Protein AF-A0A359E4M6-F1 (afdb_monomer)

Structure (mmCIF, N/CA/C/O backbone):
data_AF-A0A359E4M6-F1
#
_entry.id   AF-A0A359E4M6-F1
#
loop_
_atom_site.group_PDB
_atom_site.id
_atom_site.type_symbol
_atom_site.label_atom_id
_atom_site.label_alt_id
_atom_site.label_comp_id
_atom_site.label_asym_id
_atom_site.label_entity_id
_atom_site.label_seq_id
_atom_site.pdbx_PDB_ins_code
_atom_site.Cartn_x
_atom_site.Cartn_y
_atom_site.Cartn_z
_atom_site.occupancy
_atom_site.B_iso_or_equiv
_atom_site.auth_seq_id
_atom_site.auth_comp_id
_atom_site.auth_asym_id
_atom_site.auth_atom_id
_atom_site.pdbx_PDB_model_num
ATOM 1 N N . MET A 1 1 ? -25.725 1.475 -16.058 1.00 58.62 1 MET A N 1
ATOM 2 C CA . MET A 1 1 ? -24.749 1.887 -15.027 1.00 58.62 1 MET A CA 1
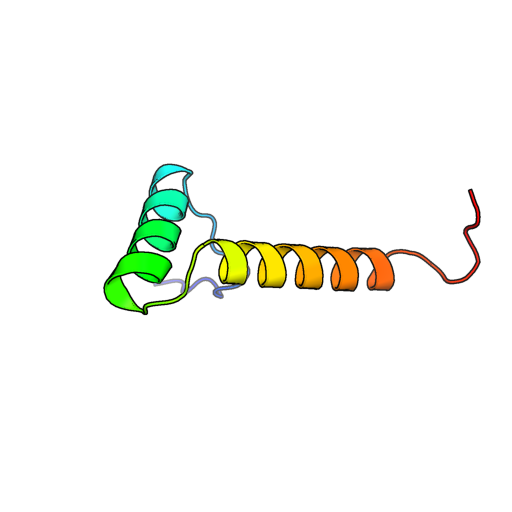ATOM 3 C C . MET A 1 1 ? -23.425 1.231 -15.377 1.00 58.62 1 MET A C 1
ATOM 5 O O . MET A 1 1 ? -23.353 0.010 -15.351 1.00 58.62 1 MET A O 1
ATOM 9 N N . ILE A 1 2 ? -22.438 2.001 -15.834 1.00 72.00 2 ILE A N 1
ATOM 10 C CA . ILE A 1 2 ? -21.134 1.452 -16.231 1.00 72.00 2 ILE A CA 1
ATOM 11 C C . ILE A 1 2 ? -20.397 1.058 -14.945 1.00 72.00 2 ILE A C 1
ATOM 13 O O . ILE A 1 2 ? -20.197 1.904 -14.078 1.00 72.00 2 ILE A O 1
ATOM 17 N N . ARG A 1 3 ? -20.049 -0.224 -14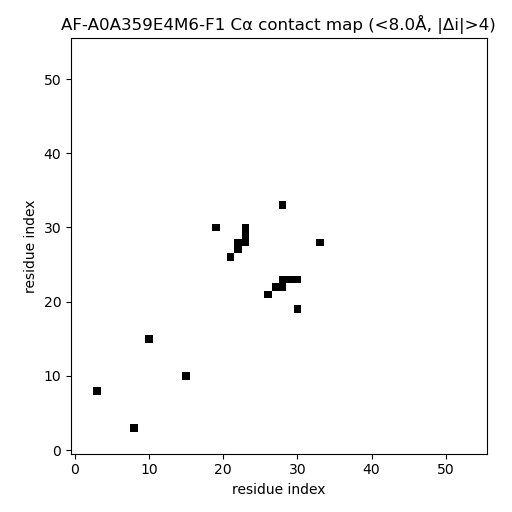.789 1.00 81.25 3 ARG A N 1
ATOM 18 C CA . ARG A 1 3 ? -19.183 -0.697 -13.702 1.00 81.25 3 ARG A CA 1
ATOM 19 C C . ARG A 1 3 ? -17.747 -0.661 -14.201 1.00 81.25 3 ARG A C 1
ATOM 21 O O . ARG A 1 3 ? -17.389 -1.436 -15.083 1.00 81.25 3 ARG A O 1
ATOM 28 N N . VAL A 1 4 ? -16.955 0.256 -13.665 1.00 81.50 4 VAL A N 1
ATOM 29 C CA . VAL A 1 4 ? -15.522 0.310 -13.955 1.00 81.50 4 VAL A CA 1
ATOM 30 C C . VAL A 1 4 ? -14.848 -0.877 -13.238 1.00 81.50 4 VAL A C 1
ATOM 32 O O . VAL A 1 4 ? -15.262 -1.228 -12.131 1.00 81.50 4 VAL A O 1
ATOM 35 N N . PRO A 1 5 ? -13.869 -1.565 -13.846 1.00 88.69 5 PRO A N 1
ATOM 36 C CA . PRO A 1 5 ? -13.112 -2.594 -13.144 1.00 88.69 5 PRO A CA 1
ATOM 37 C C . PRO A 1 5 ? -12.269 -1.994 -12.012 1.00 88.69 5 PRO A C 1
ATOM 39 O O . PRO A 1 5 ? -11.699 -0.914 -12.159 1.00 88.69 5 PRO A O 1
ATOM 42 N N . HIS A 1 6 ? -12.149 -2.728 -10.907 1.00 83.44 6 HIS A N 1
ATOM 43 C CA . HIS A 1 6 ? -11.445 -2.287 -9.698 1.00 83.44 6 HIS A CA 1
ATOM 44 C C . HIS A 1 6 ? -9.999 -1.783 -9.919 1.00 83.44 6 HIS A C 1
ATOM 46 O O . HIS A 1 6 ? -9.623 -0.817 -9.258 1.00 83.44 6 HIS A O 1
ATOM 52 N N . PRO A 1 7 ? -9.193 -2.355 -10.842 1.00 86.75 7 PRO A N 1
ATOM 53 C CA . PRO A 1 7 ? -7.845 -1.851 -11.135 1.00 86.75 7 PRO A CA 1
ATOM 54 C C . PRO A 1 7 ? -7.792 -0.417 -11.679 1.00 86.75 7 PRO A C 1
ATOM 56 O O . PRO A 1 7 ? -6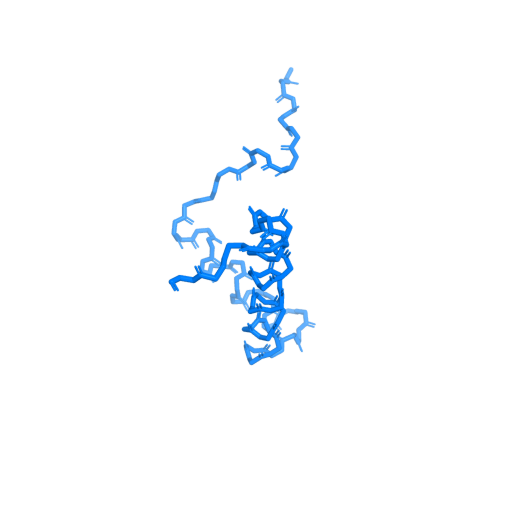.741 0.209 -11.634 1.00 86.75 7 PRO A O 1
ATOM 59 N N . TYR A 1 8 ? -8.906 0.107 -12.196 1.00 89.31 8 TYR A N 1
ATOM 60 C CA . TYR A 1 8 ? -8.989 1.460 -12.753 1.00 89.31 8 TYR A CA 1
ATOM 61 C C . TYR A 1 8 ? -9.668 2.451 -11.800 1.00 89.31 8 TYR A C 1
ATOM 63 O O . TYR A 1 8 ? -10.048 3.547 -12.213 1.00 89.31 8 TYR A O 1
ATOM 71 N N . TYR A 1 9 ? -9.877 2.070 -10.537 1.00 89.88 9 TYR A N 1
ATOM 72 C CA . TYR A 1 9 ? -10.439 2.970 -9.534 1.00 89.88 9 TYR A CA 1
ATOM 73 C C . TYR A 1 9 ? -9.369 3.955 -9.077 1.00 89.88 9 TYR A C 1
ATOM 75 O O . TYR A 1 9 ? -8.285 3.562 -8.656 1.00 89.88 9 TYR A O 1
ATOM 83 N N . LEU A 1 10 ? -9.702 5.242 -9.132 1.00 92.31 10 LEU A N 1
ATOM 84 C CA . LEU A 1 10 ? -8.887 6.305 -8.563 1.00 92.31 10 LEU A CA 1
ATOM 85 C C . LEU A 1 10 ? -9.532 6.771 -7.261 1.00 92.3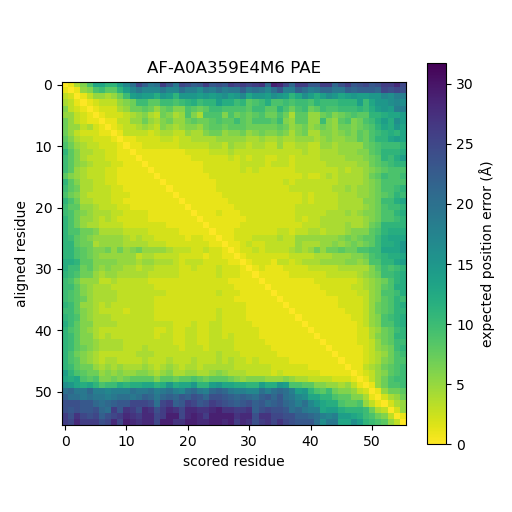1 10 LEU A C 1
ATOM 87 O O . LEU A 1 10 ? -10.725 7.074 -7.228 1.00 92.31 10 LEU A O 1
ATOM 91 N N . CYS A 1 11 ? -8.727 6.833 -6.207 1.00 92.31 11 CYS A N 1
ATOM 92 C CA . CYS A 1 11 ? -9.135 7.299 -4.889 1.00 92.31 11 CYS A CA 1
ATOM 93 C C . CYS A 1 11 ? -8.518 8.675 -4.613 1.00 92.31 11 CYS A C 1
ATOM 95 O O . CYS A 1 11 ? -7.385 8.954 -5.006 1.00 92.31 11 CYS A O 1
ATOM 97 N N . SER A 1 12 ? -9.252 9.543 -3.919 1.00 96.88 12 SER A N 1
ATOM 98 C CA . SER A 1 12 ? -8.709 10.782 -3.369 1.00 96.88 12 SER A CA 1
ATOM 99 C C . SER A 1 12 ? -7.742 10.489 -2.217 1.00 96.88 12 SER A C 1
ATOM 101 O O . SER A 1 12 ? -7.784 9.424 -1.599 1.00 96.88 12 SER A O 1
ATOM 103 N N . ALA A 1 13 ? -6.903 11.466 -1.866 1.00 96.56 13 ALA A N 1
ATOM 104 C CA . ALA A 1 13 ? -6.000 11.337 -0.721 1.00 96.56 13 ALA A CA 1
ATOM 105 C C . ALA A 1 13 ? -6.746 11.053 0.599 1.00 96.56 13 ALA A C 1
ATOM 107 O O . ALA A 1 13 ? -6.249 10.312 1.442 1.00 96.56 13 ALA A O 1
ATOM 108 N N . GLU A 1 14 ? -7.943 11.620 0.774 1.00 97.88 14 GLU A N 1
ATOM 109 C CA . GLU A 1 14 ? -8.802 11.357 1.934 1.00 97.88 14 GLU A CA 1
ATOM 110 C C . GLU A 1 14 ? -9.299 9.907 1.950 1.00 97.88 14 GLU A C 1
ATOM 112 O O . GLU A 1 14 ? -9.230 9.240 2.982 1.00 97.88 14 GLU A O 1
ATOM 117 N N . GLN A 1 15 ? -9.729 9.391 0.795 1.00 96.44 15 GLN A N 1
ATOM 118 C CA . GLN A 1 15 ? -10.180 8.007 0.660 1.00 96.44 15 GLN A CA 1
ATOM 119 C C . GLN A 1 15 ? -9.056 7.012 0.964 1.00 96.44 15 GLN A C 1
ATOM 121 O O . GLN A 1 15 ? -9.308 6.026 1.650 1.00 96.44 15 GLN A O 1
ATOM 126 N N . CYS A 1 16 ? -7.825 7.282 0.517 1.00 95.06 16 CYS A N 1
ATOM 127 C CA . CYS A 1 16 ? -6.671 6.442 0.844 1.00 95.06 16 CYS A CA 1
AT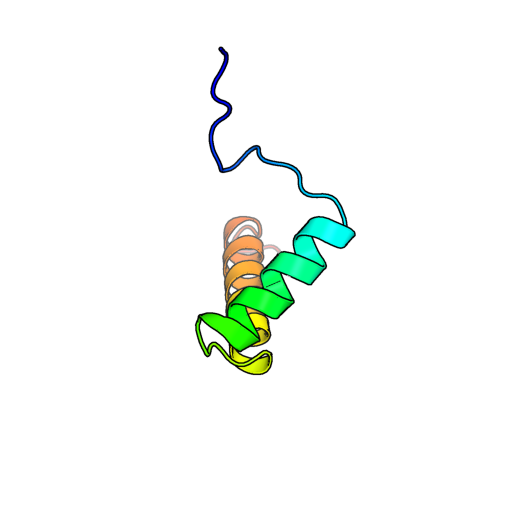OM 128 C C . CYS A 1 16 ? -6.391 6.425 2.352 1.00 95.06 16 CYS A C 1
ATOM 130 O O . CYS A 1 16 ? -6.292 5.354 2.936 1.00 95.06 16 CYS A O 1
ATOM 132 N N . ARG A 1 17 ? -6.369 7.595 3.009 1.00 95.56 17 ARG A N 1
ATOM 133 C CA . ARG A 1 17 ? -6.148 7.680 4.466 1.00 95.56 17 ARG A CA 1
ATOM 134 C C . ARG A 1 17 ? -7.209 6.924 5.260 1.00 95.56 17 ARG A C 1
ATOM 136 O O . ARG A 1 17 ? -6.873 6.222 6.205 1.00 95.56 17 ARG A O 1
ATOM 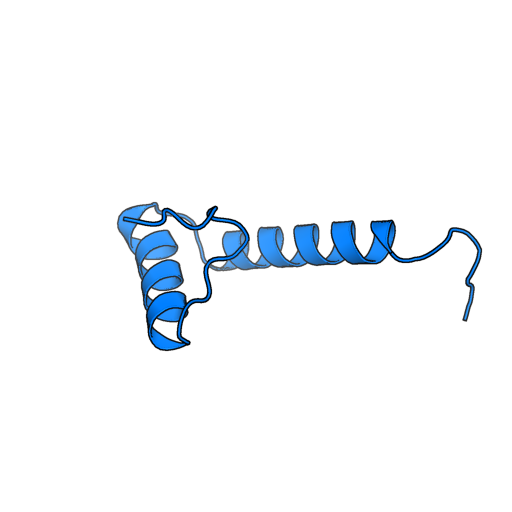143 N N . SER A 1 18 ? -8.478 7.050 4.865 1.00 96.88 18 SER A N 1
ATOM 144 C CA . SER A 1 18 ? -9.568 6.309 5.507 1.00 96.88 18 SER A CA 1
ATOM 145 C C . SER A 1 18 ? -9.440 4.800 5.283 1.00 96.88 18 SER A C 1
ATOM 147 O O . SER A 1 18 ? -9.752 4.016 6.174 1.00 96.88 18 SER A O 1
ATOM 149 N N . MET A 1 19 ? -8.967 4.376 4.110 1.00 94.50 19 MET A N 1
ATOM 150 C CA . MET A 1 19 ? -8.729 2.963 3.820 1.00 94.50 19 MET A CA 1
ATOM 151 C C . MET A 1 19 ? -7.605 2.394 4.689 1.00 94.50 19 MET A C 1
ATOM 153 O O . MET A 1 19 ? -7.790 1.329 5.276 1.00 94.50 19 MET A O 1
ATOM 157 N N . ASP A 1 20 ? -6.494 3.117 4.832 1.00 95.12 20 ASP A N 1
ATOM 158 C CA . ASP A 1 20 ? -5.377 2.720 5.697 1.00 95.12 20 ASP A CA 1
ATOM 159 C C . ASP A 1 20 ? -5.822 2.637 7.166 1.00 95.12 20 ASP A C 1
ATOM 161 O O . ASP A 1 20 ? -5.591 1.625 7.828 1.00 95.12 20 ASP A O 1
ATOM 165 N N . GLU A 1 21 ? -6.542 3.653 7.659 1.00 96.00 21 GLU A N 1
ATOM 166 C CA . GLU A 1 21 ? -7.094 3.681 9.019 1.00 96.00 21 GLU A CA 1
ATOM 167 C C . GLU A 1 21 ? -7.977 2.462 9.297 1.00 96.00 21 GLU A C 1
ATOM 169 O O . GLU A 1 21 ? -7.788 1.781 10.306 1.00 96.00 21 GLU A O 1
ATOM 174 N N . LYS A 1 22 ? -8.927 2.156 8.406 1.00 96.31 22 LYS A N 1
ATOM 175 C CA . LYS A 1 22 ? -9.812 0.991 8.552 1.00 96.31 22 LYS A CA 1
ATOM 176 C C . LYS A 1 22 ? -9.046 -0.316 8.486 1.00 96.31 22 LYS A C 1
ATOM 178 O O . LYS A 1 22 ? -9.324 -1.232 9.250 1.00 96.31 22 LYS A O 1
ATOM 183 N N . THR A 1 23 ? -8.057 -0.406 7.607 1.00 94.81 23 THR A N 1
ATOM 184 C CA . THR A 1 23 ? -7.228 -1.609 7.476 1.00 94.81 23 THR A CA 1
ATOM 185 C C . THR A 1 23 ? -6.467 -1.906 8.773 1.00 94.81 23 THR A C 1
ATOM 187 O O . THR A 1 23 ? -6.387 -3.060 9.195 1.00 94.81 23 THR A O 1
ATOM 190 N N . ILE A 1 24 ? -6.007 -0.865 9.466 1.00 95.81 24 ILE A N 1
ATOM 191 C CA . ILE A 1 24 ? -5.341 -0.996 10.765 1.00 95.81 24 ILE A CA 1
ATOM 192 C C . ILE A 1 24 ? -6.343 -1.277 11.887 1.00 95.81 24 ILE A C 1
ATOM 194 O O . ILE A 1 24 ? -6.160 -2.209 12.668 1.00 95.81 24 ILE A O 1
ATOM 198 N N . SER A 1 25 ? -7.406 -0.480 11.977 1.00 96.06 25 SER A N 1
ATOM 199 C CA . SER A 1 25 ? -8.321 -0.486 13.125 1.00 96.06 25 SER A CA 1
ATOM 200 C C . SER A 1 25 ? -9.389 -1.580 13.072 1.00 96.06 25 SER A C 1
ATOM 202 O O . SER A 1 25 ? -9.701 -2.169 14.104 1.00 96.06 25 SER A O 1
ATOM 204 N N . GLU A 1 26 ? -9.945 -1.869 11.895 1.00 96.25 26 GLU A N 1
ATOM 205 C CA . GLU A 1 26 ? -11.045 -2.826 11.717 1.00 96.25 26 GLU A CA 1
ATOM 206 C C . GLU A 1 26 ? -10.532 -4.219 11.334 1.00 96.25 26 GLU A C 1
ATOM 208 O O . GLU A 1 26 ? -11.023 -5.223 11.849 1.00 96.25 26 GLU A O 1
ATOM 213 N N . PHE A 1 27 ? -9.529 -4.294 10.452 1.00 93.38 27 PHE A N 1
ATOM 214 C CA . PHE A 1 27 ? -8.965 -5.571 9.993 1.00 93.38 27 PHE A CA 1
ATOM 215 C C . PHE A 1 27 ? -7.772 -6.045 10.835 1.00 93.38 27 PHE A C 1
ATOM 217 O O . PHE A 1 27 ? -7.345 -7.191 10.688 1.00 93.38 27 PHE A O 1
ATOM 224 N N . GLY A 1 28 ? -7.249 -5.197 11.728 1.00 91.69 28 GLY A N 1
ATOM 225 C CA . GLY A 1 28 ? -6.151 -5.540 12.634 1.00 91.69 28 GLY A CA 1
ATOM 226 C C . GLY A 1 28 ? -4.805 -5.742 11.935 1.00 91.69 28 GLY A C 1
ATOM 227 O O . GLY A 1 28 ? -3.931 -6.413 12.484 1.00 91.69 28 GLY A O 1
ATOM 228 N N . ILE A 1 29 ? -4.635 -5.210 10.720 1.00 93.06 29 ILE A N 1
ATOM 229 C CA . ILE A 1 29 ? -3.378 -5.299 9.973 1.00 93.06 29 ILE A CA 1
ATOM 230 C C . ILE A 1 29 ? -2.508 -4.110 10.363 1.00 93.06 29 ILE A C 1
ATOM 232 O O . ILE A 1 29 ? -2.820 -2.971 10.031 1.00 93.06 29 ILE A O 1
ATOM 236 N N . ASP A 1 30 ? -1.398 -4.372 11.045 1.00 93.94 30 ASP A N 1
ATOM 237 C CA . ASP A 1 30 ? -0.516 -3.303 11.508 1.00 93.94 30 ASP A CA 1
ATOM 238 C C . ASP A 1 30 ? 0.101 -2.504 10.340 1.00 93.94 30 ASP A C 1
ATOM 240 O O . ASP A 1 30 ? 0.390 -3.035 9.262 1.00 93.94 30 ASP A O 1
ATOM 244 N N . GLY A 1 31 ? 0.362 -1.219 10.574 1.00 91.38 31 GLY A N 1
ATOM 245 C CA . GLY A 1 31 ? 0.916 -0.292 9.594 1.00 91.38 31 GLY A CA 1
ATOM 246 C C . GLY A 1 31 ? 2.275 -0.734 9.050 1.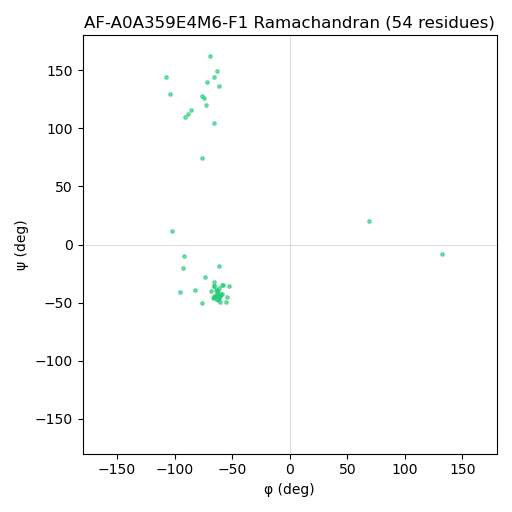00 91.38 31 GLY A C 1
ATOM 247 O O . GLY A 1 31 ? 2.538 -0.561 7.861 1.00 91.38 31 GLY A O 1
ATOM 248 N N . PHE A 1 32 ? 3.124 -1.377 9.865 1.00 95.06 32 PHE A N 1
ATOM 249 C CA . PHE A 1 32 ? 4.388 -1.925 9.353 1.00 95.06 32 PHE A CA 1
ATOM 250 C C . PHE A 1 32 ? 4.148 -3.059 8.347 1.00 95.06 32 PHE A C 1
ATOM 252 O O . PHE A 1 32 ? 4.883 -3.172 7.371 1.00 95.06 32 PHE A O 1
ATOM 259 N N . THR A 1 33 ? 3.112 -3.879 8.555 1.00 95.81 33 THR A N 1
ATOM 260 C CA . THR A 1 33 ? 2.769 -4.973 7.637 1.00 95.81 33 THR A CA 1
ATOM 261 C C . THR A 1 33 ? 2.263 -4.401 6.315 1.00 95.81 33 THR A C 1
ATOM 263 O O . THR A 1 33 ? 2.648 -4.881 5.252 1.00 95.81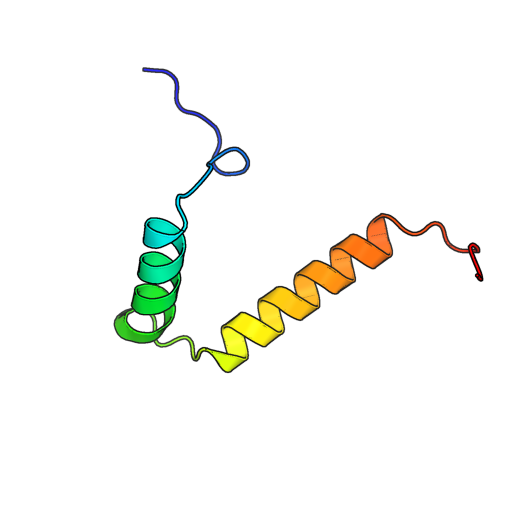 33 THR A O 1
ATOM 266 N N . LEU A 1 34 ? 1.466 -3.327 6.357 1.00 94.44 34 LEU A N 1
ATOM 267 C CA . LEU A 1 34 ? 1.050 -2.603 5.152 1.00 94.44 34 LEU A CA 1
ATOM 268 C C . LEU A 1 34 ? 2.241 -2.033 4.380 1.00 94.44 34 LEU A C 1
ATOM 270 O O . LEU A 1 34 ? 2.311 -2.186 3.160 1.00 94.44 34 LEU A O 1
ATOM 274 N N . MET A 1 35 ? 3.196 -1.427 5.086 1.00 96.19 35 MET A N 1
ATOM 275 C CA . MET A 1 35 ? 4.421 -0.904 4.484 1.00 96.19 35 MET A CA 1
ATOM 276 C C . MET A 1 35 ? 5.252 -2.014 3.828 1.00 96.19 35 MET A C 1
ATOM 278 O O . MET A 1 35 ? 5.712 -1.842 2.700 1.00 96.19 35 MET A O 1
ATOM 282 N N . GLU A 1 36 ? 5.406 -3.158 4.495 1.00 97.75 36 GLU A N 1
ATOM 283 C CA . GLU A 1 36 ? 6.157 -4.304 3.973 1.00 97.75 36 GLU A CA 1
ATOM 284 C C . GLU A 1 36 ? 5.516 -4.873 2.701 1.00 97.75 36 GLU A C 1
ATOM 286 O O . GLU A 1 36 ? 6.194 -5.117 1.699 1.00 97.75 36 GLU A O 1
ATOM 291 N N . ILE A 1 37 ? 4.187 -5.017 2.695 1.00 95.81 37 ILE A N 1
ATOM 292 C CA . ILE A 1 37 ? 3.439 -5.452 1.511 1.00 95.81 37 ILE A CA 1
ATOM 293 C C . ILE A 1 37 ? 3.631 -4.447 0.371 1.00 95.81 37 ILE A C 1
ATOM 295 O O . ILE A 1 37 ? 3.909 -4.853 -0.757 1.00 95.81 37 ILE A O 1
ATOM 299 N N . ALA A 1 38 ? 3.521 -3.144 0.645 1.00 95.56 38 ALA A N 1
ATOM 300 C CA . ALA A 1 38 ? 3.713 -2.106 -0.364 1.00 95.56 38 ALA A CA 1
ATOM 301 C C . ALA A 1 38 ? 5.132 -2.135 -0.959 1.00 95.56 38 ALA A C 1
ATOM 303 O O . ALA A 1 38 ? 5.283 -2.099 -2.180 1.00 95.56 38 ALA A O 1
ATOM 304 N N . GLY A 1 39 ? 6.162 -2.267 -0.119 1.00 97.06 39 GLY A N 1
ATOM 305 C CA . GLY A 1 39 ? 7.558 -2.375 -0.550 1.00 97.06 39 GLY A CA 1
ATOM 306 C C . GLY A 1 39 ? 7.828 -3.627 -1.385 1.00 97.06 39 GLY A C 1
ATOM 307 O O . GLY A 1 39 ? 8.472 -3.547 -2.434 1.00 97.06 39 GLY A O 1
ATOM 308 N N . THR A 1 40 ? 7.266 -4.768 -0.979 1.00 97.44 40 THR A N 1
ATOM 309 C CA . THR A 1 40 ? 7.353 -6.024 -1.739 1.00 97.44 40 THR A CA 1
ATOM 310 C C . THR A 1 40 ? 6.729 -5.863 -3.122 1.00 97.44 40 THR A C 1
ATOM 312 O O . THR A 1 40 ? 7.373 -6.143 -4.127 1.00 97.44 40 THR A O 1
ATOM 315 N N . ARG A 1 41 ? 5.509 -5.316 -3.204 1.00 96.38 41 ARG A N 1
ATOM 316 C CA . ARG A 1 41 ? 4.814 -5.094 -4.484 1.00 96.38 41 ARG A CA 1
ATOM 317 C C . ARG A 1 41 ? 5.540 -4.104 -5.388 1.00 96.38 41 ARG A C 1
ATOM 319 O O . ARG A 1 41 ? 5.584 -4.312 -6.597 1.00 96.38 41 ARG A O 1
ATOM 326 N N . ALA A 1 42 ? 6.110 -3.045 -4.818 1.00 95.50 42 ALA A N 1
ATOM 327 C CA . ALA A 1 42 ? 6.931 -2.103 -5.570 1.00 95.50 42 ALA A CA 1
ATOM 328 C C . ALA A 1 42 ? 8.180 -2.791 -6.141 1.00 95.50 42 ALA A C 1
ATOM 330 O O . ALA A 1 42 ? 8.524 -2.573 -7.300 1.00 95.50 42 ALA A O 1
ATOM 331 N N . THR A 1 43 ? 8.821 -3.657 -5.354 1.00 96.19 43 THR A N 1
ATOM 332 C CA . THR A 1 43 ? 9.984 -4.440 -5.790 1.00 96.19 43 THR A CA 1
ATOM 333 C C . THR A 1 43 ? 9.619 -5.409 -6.910 1.00 96.19 43 THR A C 1
ATOM 335 O O . THR A 1 43 ? 10.310 -5.422 -7.927 1.00 96.19 43 THR A O 1
ATOM 338 N N . ASP A 1 44 ? 8.521 -6.158 -6.766 1.00 95.06 44 ASP A N 1
ATOM 339 C CA . ASP A 1 44 ? 8.013 -7.076 -7.795 1.00 95.06 44 ASP A CA 1
ATOM 340 C C . ASP A 1 44 ? 7.805 -6.346 -9.130 1.00 95.06 44 ASP A C 1
ATOM 342 O O . ASP A 1 44 ? 8.226 -6.827 -10.180 1.00 95.06 44 ASP A O 1
ATOM 346 N N . PHE A 1 45 ? 7.191 -5.158 -9.084 1.00 93.56 45 PHE A N 1
ATOM 347 C CA . PHE A 1 45 ? 6.947 -4.341 -10.270 1.00 93.56 45 PHE A CA 1
ATOM 348 C C . PHE A 1 45 ? 8.244 -3.818 -10.895 1.00 93.56 45 PHE A C 1
ATOM 350 O O . PHE A 1 45 ? 8.443 -3.923 -12.099 1.00 93.56 45 PHE A O 1
ATOM 357 N N . ILE A 1 46 ? 9.170 -3.285 -10.093 1.00 92.69 46 ILE A N 1
ATOM 358 C CA . ILE A 1 46 ? 10.463 -2.819 -10.616 1.00 92.69 46 ILE A CA 1
ATOM 359 C C . I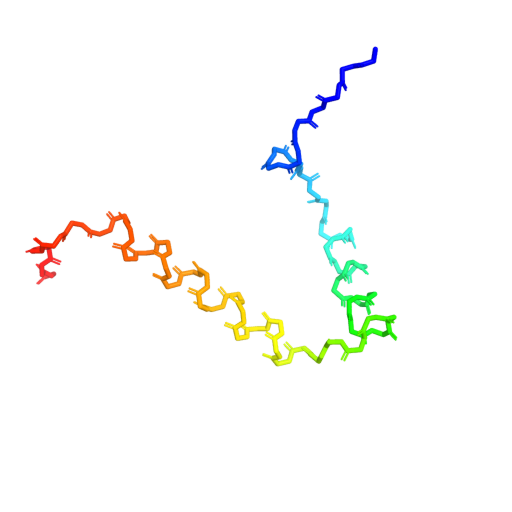LE A 1 46 ? 11.204 -3.975 -11.296 1.00 92.69 46 ILE A C 1
ATOM 361 O O . ILE A 1 46 ? 11.745 -3.799 -12.382 1.00 92.69 46 ILE A O 1
ATOM 365 N N . GLN A 1 47 ? 11.201 -5.167 -10.696 1.00 91.62 47 GLN A N 1
ATOM 366 C CA . GLN A 1 47 ? 11.840 -6.341 -11.289 1.00 91.62 47 GLN A CA 1
ATOM 367 C C . GLN A 1 47 ? 11.158 -6.810 -12.578 1.00 91.62 47 GLN A C 1
ATOM 369 O O . GLN A 1 47 ? 11.850 -7.323 -13.452 1.00 91.62 47 GLN A O 1
ATOM 374 N N . SER A 1 48 ? 9.838 -6.646 -12.721 1.00 91.62 48 SER A N 1
ATOM 375 C CA . SER A 1 48 ? 9.142 -7.007 -13.962 1.00 91.62 48 SER A CA 1
ATOM 376 C C . SER A 1 48 ? 9.409 -6.035 -15.110 1.00 91.62 48 SER A C 1
ATOM 378 O O . SER A 1 48 ? 9.353 -6.447 -16.265 1.00 91.62 48 SER A O 1
ATOM 380 N N . GLU A 1 49 ? 9.692 -4.767 -14.803 1.00 88.88 49 GLU A N 1
ATOM 381 C CA . GLU A 1 49 ? 9.930 -3.717 -15.803 1.00 88.88 49 GLU A CA 1
ATOM 382 C C . GLU A 1 49 ? 11.413 -3.540 -16.168 1.00 88.88 49 GLU A C 1
ATOM 384 O O . GLU A 1 49 ? 11.733 -2.982 -17.218 1.00 88.88 49 GLU A O 1
ATOM 389 N N . VAL A 1 50 ? 12.341 -3.992 -15.319 1.00 82.81 50 VAL A N 1
ATOM 390 C CA . VAL A 1 50 ? 13.780 -3.930 -15.607 1.00 82.81 50 VAL A CA 1
ATOM 391 C C . VAL A 1 50 ? 14.196 -5.158 -16.417 1.00 82.81 50 VAL A C 1
ATOM 393 O O . VAL A 1 50 ? 14.158 -6.285 -15.926 1.00 82.81 50 VAL A O 1
ATOM 396 N N . GLU A 1 51 ? 14.651 -4.943 -17.655 1.00 68.12 51 GLU A N 1
ATOM 397 C CA . GLU A 1 51 ? 15.220 -6.023 -18.465 1.00 68.12 51 GLU A CA 1
ATOM 398 C C . GLU A 1 51 ? 16.472 -6.624 -17.792 1.00 68.12 51 GLU A C 1
ATOM 400 O O . GLU A 1 51 ? 17.350 -5.885 -17.319 1.00 68.12 51 GLU A O 1
ATOM 405 N N . PRO A 1 52 ? 16.614 -7.963 -17.777 1.00 65.75 52 PRO A N 1
ATOM 406 C CA . PRO A 1 52 ? 17.797 -8.612 -17.232 1.00 65.75 52 PRO A CA 1
ATOM 407 C C . PRO A 1 52 ? 19.021 -8.264 -18.094 1.00 65.75 52 PRO A C 1
ATOM 409 O O . PRO A 1 52 ? 19.194 -8.793 -19.188 1.00 65.75 52 PRO A O 1
ATOM 412 N N . GLY A 1 53 ? 19.876 -7.365 -17.596 1.00 62.12 53 GLY A N 1
ATOM 413 C CA . GLY A 1 53 ? 21.114 -6.943 -18.266 1.00 62.12 53 GLY A CA 1
ATOM 414 C C . GLY A 1 53 ? 21.342 -5.431 -18.329 1.00 62.12 53 GLY A C 1
ATOM 415 O O . GLY A 1 53 ? 22.441 -5.007 -18.682 1.00 62.12 53 GLY A O 1
ATOM 416 N N . SER A 1 54 ? 20.360 -4.611 -17.940 1.00 59.44 54 SER A N 1
ATOM 417 C CA . SER A 1 54 ? 20.551 -3.167 -17.762 1.00 59.44 54 SER A CA 1
ATOM 418 C C . SER A 1 54 ? 21.302 -2.883 -16.454 1.00 59.44 54 SER A C 1
ATOM 420 O O . SER A 1 54 ? 20.719 -2.464 -15.455 1.00 59.44 54 SER A O 1
ATOM 422 N N . HIS A 1 55 ? 22.607 -3.150 -16.436 1.00 60.34 55 HIS A N 1
ATOM 423 C CA . HIS A 1 55 ? 23.499 -2.598 -15.421 1.00 60.34 55 HIS A CA 1
ATOM 424 C C . HIS A 1 55 ? 23.727 -1.116 -15.743 1.00 60.34 55 HIS A C 1
ATOM 426 O O . HIS A 1 55 ? 24.041 -0.786 -16.886 1.00 60.34 55 HIS A O 1
ATOM 432 N N . GLY A 1 56 ? 23.473 -0.249 -14.756 1.00 58.66 56 GLY A N 1
ATOM 433 C CA . GLY A 1 56 ? 23.653 1.202 -14.877 1.00 58.66 56 GLY A CA 1
ATOM 434 C C . GLY A 1 56 ? 25.079 1.627 -15.198 1.00 58.66 56 GLY A C 1
ATOM 435 O O . GLY A 1 56 ? 26.015 0.829 -14.957 1.00 58.66 56 GLY A O 1
#

Foldseek 3Di:
DDDDDPVPDDDDPVRVVVVLVCCCPVVVQDPVNVVVVVVVVVVVVVVVPDDPPPDD

Sequence (56 aa):
MIRVPHPYYLCSAEQCRSMDEKTISEFGIDGFTLMEIAGTRATDFIQSEVEPGSHG

Mean predicted aligned error: 6.59 Å

Radius of gyration: 15.86 Å; Cα contacts (8 Å, |Δi|>4): 10; chains: 1; bounding box: 48×20×32 Å

pLDDT: mean 88.99, std 11.39, range [58.62, 97.88]

Secondary structure (DSSP, 8-state):
-----GGG----HHHHHHHHHHHHHTS---HHHHHHHHHHHHHHHHHHHS-TT---

Solvent-accessible surface area (backbone atoms only — not comparable to full-atom values): 3597 Å² total; per-residue (Å²): 134,90,80,78,61,76,93,74,65,83,73,53,75,67,55,50,54,52,49,53,49,43,40,34,72,75,69,65,45,51,68,68,57,54,50,51,53,51,53,51,54,52,49,54,50,52,59,73,73,50,65,95,80,78,74,131